Protein AF-A0A1V5HKK5-F1 (afdb_monomer_lite)

pLDDT: mean 85.48, std 10.38, range [39.62, 94.56]

Sequence (91 aa):
MVVDRRPEWAEHLLKEGEERGMRLGEQRGMRLGEQRGLKLGEERGKLIGEEVAKRDNALRMLDKGFSIPVVAECVDLPEEEVRHLAESPRN

Structure (mmCIF, N/CA/C/O backbone):
data_AF-A0A1V5HKK5-F1
#
_entry.id   AF-A0A1V5HKK5-F1
#
loop_
_atom_site.group_PDB
_atom_site.id
_atom_site.type_symbol
_atom_site.label_atom_id
_atom_site.label_alt_id
_atom_site.label_comp_id
_atom_site.label_asym_id
_atom_site.label_entity_id
_atom_site.label_seq_id
_atom_site.pdbx_PDB_ins_code
_atom_site.Cartn_x
_atom_site.Cartn_y
_atom_site.Cartn_z
_atom_site.occupancy
_atom_site.B_iso_or_equiv
_atom_site.auth_seq_id
_atom_site.auth_comp_id
_atom_site.auth_asym_id
_atom_site.auth_atom_id
_atom_site.pdbx_PDB_model_num
ATOM 1 N N . MET A 1 1 ? 40.466 -10.881 -59.493 1.00 39.62 1 MET A N 1
ATOM 2 C CA . MET A 1 1 ? 39.843 -10.972 -58.156 1.00 39.62 1 MET A CA 1
ATOM 3 C C . MET A 1 1 ? 39.129 -9.658 -57.917 1.00 39.62 1 MET A C 1
ATOM 5 O O . MET A 1 1 ? 39.802 -8.643 -57.799 1.00 39.62 1 MET A O 1
ATOM 9 N N . VAL A 1 2 ? 37.796 -9.640 -57.963 1.00 49.25 2 VAL A N 1
ATOM 10 C CA . VAL A 1 2 ? 37.046 -8.455 -57.532 1.00 49.25 2 VAL A CA 1
ATOM 11 C C . VAL A 1 2 ? 37.121 -8.467 -56.015 1.00 49.25 2 VAL A C 1
ATOM 13 O O . VAL A 1 2 ? 36.601 -9.381 -55.381 1.00 49.25 2 VAL A O 1
ATOM 16 N N . VAL A 1 3 ? 37.883 -7.537 -55.446 1.00 57.28 3 VAL A N 1
ATOM 17 C CA . VAL A 1 3 ? 37.915 -7.352 -53.999 1.00 57.28 3 VAL A CA 1
ATOM 18 C C . VAL A 1 3 ? 36.577 -6.723 -53.657 1.00 57.28 3 VAL A C 1
ATOM 20 O O . VAL A 1 3 ? 36.354 -5.553 -53.958 1.00 57.28 3 VAL A O 1
ATOM 23 N N . ASP A 1 4 ? 35.673 -7.538 -53.125 1.00 59.53 4 ASP A N 1
ATOM 24 C CA . ASP A 1 4 ? 34.360 -7.133 -52.634 1.00 59.53 4 ASP A CA 1
ATOM 25 C C . ASP A 1 4 ? 34.567 -6.260 -51.386 1.00 59.53 4 ASP A C 1
ATOM 27 O O . ASP A 1 4 ? 34.477 -6.699 -50.239 1.00 59.53 4 ASP A O 1
ATOM 31 N N . ARG A 1 5 ? 35.041 -5.031 -51.612 1.00 67.75 5 ARG A N 1
ATOM 32 C CA . ARG A 1 5 ? 35.314 -4.066 -50.557 1.00 67.75 5 ARG A CA 1
ATOM 33 C C . ARG A 1 5 ? 33.977 -3.427 -50.221 1.00 67.75 5 ARG A C 1
ATOM 35 O O . ARG A 1 5 ? 33.461 -2.612 -50.986 1.00 67.75 5 ARG A O 1
ATOM 42 N N . ARG A 1 6 ? 33.418 -3.837 -49.083 1.00 68.25 6 ARG A N 1
ATOM 43 C CA . ARG A 1 6 ? 32.195 -3.256 -48.535 1.00 68.25 6 ARG A CA 1
ATOM 44 C C . ARG A 1 6 ? 32.365 -1.730 -48.484 1.00 68.25 6 ARG A C 1
ATOM 46 O O . ARG A 1 6 ? 33.380 -1.264 -47.967 1.00 68.25 6 ARG A O 1
ATOM 53 N N . PRO A 1 7 ? 31.442 -0.945 -49.061 1.00 81.06 7 PRO A N 1
ATOM 54 C CA . PRO A 1 7 ? 31.589 0.500 -49.057 1.00 81.06 7 PRO A CA 1
ATOM 55 C C . PRO A 1 7 ? 31.512 1.047 -47.631 1.00 81.06 7 PRO A C 1
ATOM 57 O O . PRO A 1 7 ? 30.638 0.645 -46.866 1.00 81.06 7 PRO A O 1
ATOM 60 N N . GLU A 1 8 ? 32.360 2.017 -47.296 1.00 78.62 8 GLU A N 1
ATOM 61 C CA . GLU A 1 8 ? 32.408 2.636 -45.960 1.00 78.62 8 GLU A CA 1
ATOM 62 C C . GLU A 1 8 ? 31.055 3.246 -45.541 1.00 78.62 8 GLU A C 1
ATOM 64 O O . GLU A 1 8 ? 30.690 3.234 -44.366 1.00 78.62 8 GLU A O 1
ATOM 69 N N . TRP A 1 9 ? 30.247 3.703 -46.508 1.00 82.00 9 TRP A N 1
ATOM 70 C CA . TRP A 1 9 ? 28.891 4.195 -46.246 1.00 82.00 9 TRP A CA 1
ATOM 71 C C . TRP A 1 9 ? 27.954 3.102 -45.716 1.00 82.00 9 TRP A C 1
ATOM 73 O O . TRP A 1 9 ? 27.065 3.400 -44.922 1.00 82.00 9 TRP A O 1
ATOM 83 N N . ALA A 1 10 ? 28.146 1.842 -46.118 1.00 84.06 10 ALA A N 1
ATOM 84 C CA . ALA A 1 10 ? 27.319 0.725 -45.668 1.00 84.06 10 ALA A CA 1
ATOM 85 C C . ALA A 1 10 ? 27.627 0.367 -44.209 1.00 84.06 10 ALA A C 1
ATOM 87 O O . ALA A 1 10 ? 26.715 0.073 -43.439 1.00 84.06 10 ALA A O 1
ATOM 88 N N . GLU A 1 11 ? 28.898 0.445 -43.815 1.00 81.94 11 GLU A N 1
ATOM 89 C CA . GLU A 1 11 ? 29.320 0.277 -42.420 1.00 81.94 11 GLU A CA 1
ATOM 90 C C . GLU A 1 11 ? 28.822 1.430 -41.546 1.00 81.94 11 GLU A C 1
ATOM 92 O O . GLU A 1 11 ? 28.328 1.199 -40.442 1.00 81.94 11 GLU A O 1
ATOM 97 N N . HIS A 1 12 ? 28.866 2.660 -42.065 1.00 86.62 12 HIS A N 1
ATOM 98 C CA . HIS A 1 12 ? 28.319 3.828 -41.382 1.00 86.62 12 HIS A CA 1
ATOM 99 C C . HIS A 1 12 ? 26.805 3.704 -41.141 1.00 86.62 12 HIS A C 1
ATOM 101 O O . HIS A 1 12 ? 26.347 3.901 -40.019 1.00 86.62 12 HIS A O 1
ATOM 107 N N . LEU A 1 13 ? 26.035 3.304 -42.158 1.00 87.75 13 LEU A N 1
ATOM 108 C CA . LEU A 1 13 ? 24.587 3.084 -42.053 1.00 87.75 13 LEU A CA 1
ATOM 109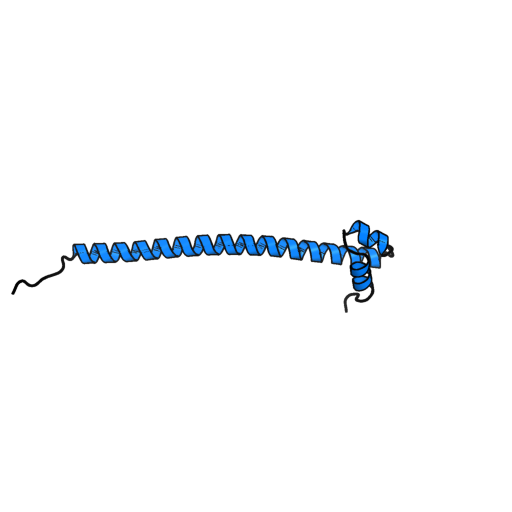 C C . LEU A 1 13 ? 24.219 1.953 -41.086 1.00 87.75 13 LEU A C 1
ATOM 111 O O . LEU A 1 13 ? 23.253 2.087 -40.335 1.00 87.75 13 LEU A O 1
ATOM 115 N N . LEU A 1 14 ? 24.981 0.855 -41.082 1.00 88.06 14 LEU A N 1
ATOM 116 C CA . LEU A 1 14 ? 24.791 -0.233 -40.118 1.00 88.06 14 LEU A CA 1
ATOM 117 C C . LEU A 1 14 ? 25.034 0.255 -38.689 1.00 88.06 14 LEU A C 1
ATOM 119 O O . LEU A 1 14 ? 24.191 0.040 -37.821 1.00 88.06 14 LEU A O 1
ATOM 123 N N . LYS A 1 15 ? 26.133 0.981 -38.469 1.00 88.12 15 LYS A N 1
ATOM 124 C CA . LYS A 1 15 ? 26.476 1.533 -37.158 1.00 88.12 15 LYS A CA 1
ATOM 125 C C . LYS A 1 15 ? 25.442 2.553 -36.672 1.00 88.12 15 LYS A C 1
ATOM 127 O O . LYS A 1 15 ? 25.015 2.490 -35.523 1.00 88.12 15 LYS A O 1
ATOM 132 N N . GLU A 1 16 ? 24.979 3.450 -37.544 1.00 89.56 16 GLU A N 1
ATOM 133 C CA . GLU A 1 16 ? 23.885 4.372 -37.217 1.00 89.56 16 GLU A CA 1
ATOM 134 C C . GLU A 1 16 ? 22.581 3.629 -36.897 1.00 89.56 16 GLU A C 1
ATOM 136 O O . GLU A 1 16 ? 21.854 4.019 -35.981 1.00 89.56 16 GLU A O 1
ATOM 141 N N . GLY A 1 17 ? 22.267 2.571 -37.649 1.00 90.12 17 GLY A N 1
ATOM 142 C CA . GLY A 1 17 ? 21.088 1.737 -37.428 1.00 90.12 17 GLY A CA 1
ATOM 143 C C . GLY A 1 17 ? 21.118 1.034 -36.072 1.00 90.12 17 GLY A C 1
ATOM 144 O O . GLY A 1 17 ? 20.126 1.079 -35.341 1.00 90.12 17 GLY A O 1
ATOM 145 N N . GLU A 1 18 ? 22.259 0.449 -35.705 1.00 90.88 18 GLU A N 1
ATOM 146 C CA . GLU A 1 18 ? 22.477 -0.188 -34.402 1.00 90.88 18 GLU A CA 1
ATOM 147 C C . GLU A 1 18 ? 22.405 0.823 -33.254 1.00 90.88 18 GLU A C 1
ATOM 149 O O . GLU A 1 18 ? 21.679 0.598 -32.284 1.00 90.88 18 GLU A O 1
ATOM 154 N N . GLU A 1 19 ? 23.076 1.973 -33.375 1.00 90.38 19 GLU A N 1
ATOM 155 C CA . GLU A 1 19 ? 23.021 3.027 -32.356 1.00 90.38 19 GLU A CA 1
ATOM 156 C C . GLU A 1 19 ? 21.602 3.573 -32.164 1.00 90.38 19 GLU A C 1
ATOM 158 O O . GLU A 1 19 ? 21.157 3.778 -31.029 1.00 90.38 19 GLU A O 1
ATOM 163 N N . ARG A 1 20 ? 20.865 3.804 -33.259 1.00 89.50 20 ARG A N 1
ATOM 164 C CA . ARG A 1 20 ? 19.464 4.242 -33.189 1.00 89.50 20 ARG A CA 1
ATOM 165 C C . ARG A 1 20 ? 18.588 3.160 -32.572 1.00 89.50 20 ARG A C 1
ATOM 167 O O . ARG A 1 20 ? 17.761 3.484 -31.722 1.00 89.50 20 ARG A O 1
ATOM 174 N N . GLY A 1 21 ? 18.782 1.902 -32.963 1.00 88.44 21 GLY A N 1
ATOM 175 C CA . GLY A 1 21 ? 18.067 0.750 -32.418 1.00 88.44 21 GLY A CA 1
ATOM 176 C C . GLY A 1 21 ? 18.258 0.612 -30.909 1.00 88.44 21 GLY A C 1
ATOM 177 O O . GLY A 1 21 ? 17.268 0.513 -30.182 1.00 88.44 21 GLY A O 1
ATOM 178 N N . MET A 1 22 ? 19.502 0.703 -30.431 1.00 89.81 22 MET A N 1
ATOM 179 C CA . MET A 1 22 ? 19.821 0.672 -29.001 1.00 89.81 22 MET A CA 1
ATOM 180 C C . MET A 1 22 ? 19.191 1.847 -28.253 1.00 89.81 22 MET A C 1
ATOM 182 O O . MET A 1 22 ? 18.449 1.616 -27.299 1.00 89.81 22 MET A O 1
ATOM 186 N N . ARG A 1 23 ? 19.366 3.092 -28.725 1.00 90.38 23 ARG A N 1
ATOM 187 C CA . ARG A 1 23 ? 18.764 4.273 -28.068 1.00 90.38 23 ARG A CA 1
ATOM 188 C C . ARG A 1 23 ? 17.240 4.191 -27.989 1.00 90.38 23 ARG A C 1
ATOM 190 O O . ARG A 1 23 ? 16.654 4.538 -26.964 1.00 90.38 23 ARG A O 1
ATOM 197 N N . LEU A 1 24 ? 16.583 3.747 -29.062 1.00 88.19 24 LEU A N 1
ATOM 198 C CA . LEU A 1 24 ? 15.130 3.552 -29.084 1.00 88.19 24 LEU A CA 1
ATOM 199 C C . LEU A 1 24 ? 14.697 2.436 -28.129 1.00 88.19 24 LEU A C 1
ATOM 201 O O . LEU A 1 24 ? 13.685 2.590 -27.443 1.00 88.19 24 LEU A O 1
ATOM 205 N N . GLY A 1 25 ? 15.446 1.333 -28.085 1.00 88.06 25 GLY A N 1
ATOM 206 C CA . GLY A 1 25 ? 15.213 0.218 -27.172 1.00 88.06 25 GLY A CA 1
ATOM 207 C C . GLY A 1 25 ? 15.316 0.641 -25.708 1.00 88.06 25 GLY A C 1
ATOM 208 O O . GLY A 1 25 ? 14.381 0.409 -24.944 1.00 88.06 25 GLY A O 1
ATOM 209 N N . GLU A 1 26 ? 16.390 1.336 -25.339 1.00 90.12 26 GLU A N 1
ATOM 210 C CA . GLU A 1 26 ? 16.618 1.838 -23.980 1.00 90.12 26 GLU A CA 1
ATOM 211 C C . GLU A 1 26 ? 15.562 2.858 -23.552 1.00 90.12 26 GLU A C 1
ATOM 213 O O . GLU A 1 26 ? 14.966 2.710 -22.484 1.00 90.12 26 GLU A O 1
ATOM 218 N N . GLN A 1 27 ? 15.260 3.859 -24.390 1.00 88.44 27 GLN A N 1
ATOM 219 C CA . GLN A 1 27 ? 14.229 4.853 -24.066 1.00 88.44 27 GLN A CA 1
ATOM 220 C C . GLN A 1 27 ? 12.854 4.214 -23.875 1.00 88.44 27 GLN A C 1
ATOM 222 O O . GLN A 1 27 ? 12.120 4.580 -22.953 1.00 88.44 27 GLN A O 1
ATOM 227 N N . ARG A 1 28 ? 12.484 3.262 -24.742 1.00 84.56 28 ARG A N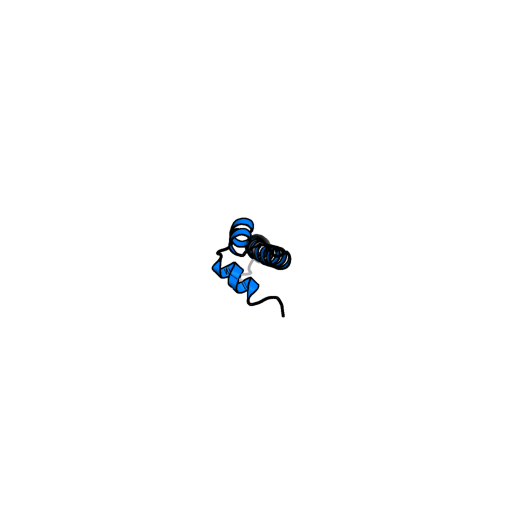 1
ATOM 228 C CA . ARG A 1 28 ? 11.215 2.537 -24.606 1.00 84.56 28 ARG A CA 1
ATOM 229 C C . ARG A 1 28 ? 11.218 1.675 -23.350 1.00 84.56 28 ARG A C 1
ATOM 231 O O . ARG A 1 28 ? 10.237 1.715 -22.613 1.00 84.56 28 ARG A O 1
ATOM 238 N N . GLY A 1 29 ? 12.303 0.946 -23.099 1.00 84.50 29 GLY A N 1
ATOM 239 C CA . GLY A 1 29 ? 12.473 0.090 -21.929 1.00 84.50 29 GLY A CA 1
ATOM 240 C C . GLY A 1 29 ? 12.344 0.862 -20.619 1.00 84.50 29 GLY A C 1
ATOM 241 O O . GLY A 1 29 ? 11.527 0.486 -19.780 1.00 84.50 29 GLY A O 1
ATOM 242 N N . MET A 1 30 ? 13.063 1.981 -20.478 1.00 86.06 30 MET A N 1
ATOM 243 C CA . MET A 1 30 ? 12.966 2.852 -19.301 1.00 86.06 30 MET A CA 1
ATOM 244 C C . MET A 1 30 ? 11.552 3.395 -19.113 1.00 86.06 30 MET A C 1
ATOM 246 O O . MET A 1 30 ? 10.979 3.225 -18.041 1.00 86.06 30 MET A O 1
ATOM 250 N N . ARG A 1 31 ? 10.947 3.967 -20.162 1.00 86.00 31 ARG A N 1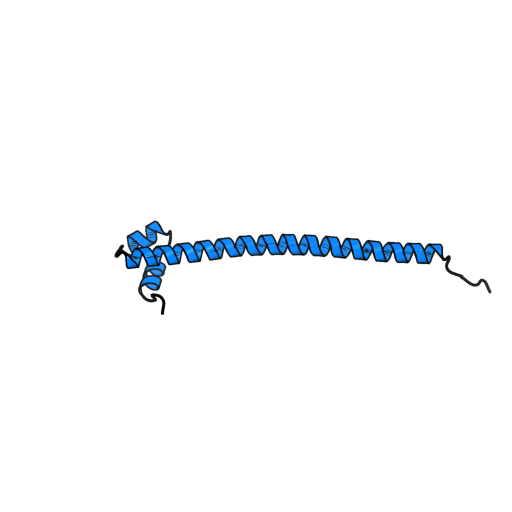
ATOM 251 C CA . ARG A 1 31 ? 9.603 4.558 -20.062 1.00 86.00 31 ARG A CA 1
ATOM 252 C C . ARG A 1 31 ? 8.544 3.527 -19.662 1.00 86.00 31 ARG A C 1
ATOM 254 O O . ARG A 1 31 ? 7.695 3.808 -18.822 1.00 86.00 31 ARG A O 1
ATOM 261 N N . LEU A 1 32 ? 8.591 2.331 -20.253 1.00 80.94 32 LEU A N 1
ATOM 262 C CA . LEU A 1 32 ? 7.682 1.232 -19.910 1.00 80.94 32 LEU A CA 1
ATOM 263 C C . LEU A 1 32 ? 7.927 0.706 -18.493 1.00 80.94 32 LEU A C 1
ATOM 265 O O . LEU A 1 32 ? 6.963 0.419 -17.783 1.00 80.94 32 LEU A O 1
ATOM 269 N N . GLY A 1 33 ? 9.191 0.567 -18.092 1.00 82.94 33 GLY A N 1
ATOM 270 C CA . GLY A 1 33 ? 9.570 0.112 -16.757 1.00 82.94 33 GLY A CA 1
ATOM 271 C C . GLY A 1 33 ? 9.108 1.077 -15.670 1.00 82.94 33 GLY A C 1
ATOM 272 O O . GLY A 1 33 ? 8.450 0.656 -14.722 1.00 82.94 33 GLY A O 1
ATOM 273 N N . GLU A 1 34 ? 9.373 2.369 -15.849 1.00 87.62 34 GLU A N 1
ATOM 274 C CA . GLU A 1 34 ? 8.986 3.429 -14.918 1.00 87.62 34 GLU A CA 1
ATOM 275 C C . GLU A 1 34 ? 7.464 3.539 -14.791 1.00 87.62 34 GLU A C 1
ATOM 277 O O . GLU A 1 34 ? 6.933 3.479 -13.685 1.00 87.62 34 GLU A O 1
ATOM 282 N N . GLN A 1 35 ? 6.736 3.595 -15.912 1.00 83.19 35 GLN A N 1
ATOM 283 C CA . GLN A 1 35 ? 5.276 3.708 -15.887 1.00 83.19 35 GLN A CA 1
ATOM 284 C C . GLN A 1 35 ? 4.613 2.509 -15.192 1.00 83.19 35 GLN A C 1
ATOM 286 O O . GLN A 1 35 ? 3.669 2.677 -14.418 1.00 83.19 35 GLN A O 1
ATOM 291 N N . ARG A 1 36 ? 5.099 1.288 -15.456 1.00 79.44 36 ARG A N 1
ATOM 292 C CA . ARG A 1 36 ? 4.586 0.074 -14.801 1.00 79.44 36 ARG A CA 1
ATOM 293 C C . ARG A 1 36 ? 4.962 0.028 -13.324 1.00 79.44 36 ARG A C 1
ATOM 295 O O . ARG A 1 36 ? 4.118 -0.332 -12.508 1.00 79.44 36 ARG A O 1
ATOM 302 N N . GLY A 1 37 ? 6.201 0.387 -12.993 1.00 82.94 37 GLY A N 1
ATOM 303 C CA . GLY A 1 37 ? 6.703 0.408 -11.623 1.00 82.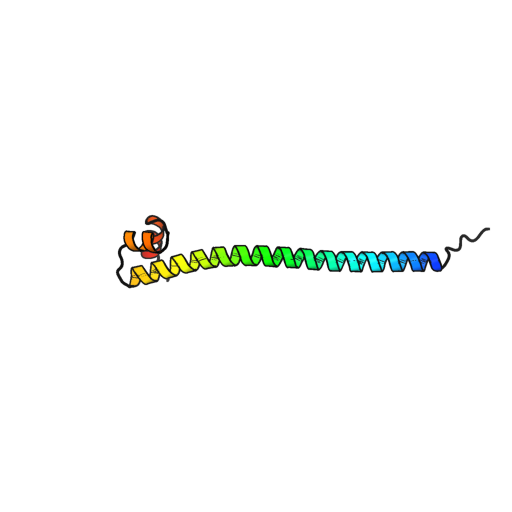94 37 GLY A CA 1
ATOM 304 C C . GLY A 1 37 ? 5.939 1.396 -10.748 1.00 82.94 37 GLY A C 1
ATOM 305 O O . GLY A 1 37 ? 5.469 1.015 -9.679 1.00 82.94 37 GLY A O 1
ATOM 306 N N . LEU A 1 38 ? 5.742 2.623 -11.237 1.00 86.31 38 LEU A N 1
ATOM 307 C CA . LEU A 1 38 ? 4.978 3.659 -10.543 1.00 86.31 38 LEU A CA 1
ATOM 308 C C . LEU A 1 38 ? 3.530 3.232 -10.323 1.00 86.31 38 LEU A C 1
ATOM 310 O O . LEU A 1 38 ? 3.074 3.225 -9.186 1.00 86.31 38 LEU A O 1
ATOM 314 N N . LYS A 1 39 ? 2.831 2.788 -11.375 1.00 84.06 39 LYS A N 1
ATOM 315 C CA . LYS A 1 39 ? 1.423 2.391 -11.249 1.00 84.06 39 LYS A CA 1
ATOM 316 C C . LYS A 1 39 ? 1.233 1.247 -10.247 1.00 84.06 39 LYS A C 1
ATOM 318 O O . LYS A 1 39 ? 0.353 1.313 -9.394 1.00 84.06 39 LYS A O 1
ATOM 323 N N . LEU A 1 40 ? 2.079 0.217 -10.324 1.00 81.56 40 LEU A N 1
ATOM 324 C CA . LEU A 1 40 ? 2.008 -0.919 -9.405 1.00 81.56 40 LEU A CA 1
ATOM 325 C C . LEU A 1 40 ? 2.368 -0.516 -7.969 1.00 81.56 40 LEU A C 1
ATOM 327 O O . LEU A 1 40 ? 1.758 -1.012 -7.022 1.00 81.56 40 LEU A O 1
ATOM 331 N N . GLY A 1 41 ? 3.358 0.363 -7.804 1.00 84.50 41 GLY A N 1
ATOM 332 C CA . GLY A 1 41 ? 3.767 0.887 -6.504 1.00 84.50 41 GLY A CA 1
ATOM 333 C C . GLY A 1 41 ? 2.681 1.738 -5.851 1.00 84.50 41 GLY A C 1
ATOM 334 O O . GLY A 1 41 ? 2.394 1.549 -4.673 1.00 84.50 41 GLY A O 1
ATOM 335 N N . GLU A 1 42 ? 2.035 2.617 -6.615 1.00 88.69 42 GLU A N 1
ATOM 336 C CA . GLU A 1 42 ? 0.945 3.466 -6.130 1.00 88.69 42 GLU A CA 1
ATOM 337 C C . GLU A 1 42 ? -0.295 2.657 -5.745 1.00 88.69 42 GLU A C 1
ATOM 339 O O . GLU A 1 42 ? -0.840 2.872 -4.664 1.00 88.69 42 GLU A O 1
ATOM 344 N N . GLU A 1 43 ? -0.736 1.711 -6.582 1.00 83.50 43 GLU A N 1
ATOM 345 C CA . GLU A 1 43 ? -1.900 0.866 -6.274 1.00 83.50 43 GLU A CA 1
ATOM 346 C C . GLU A 1 43 ? -1.656 0.020 -5.017 1.00 83.50 43 GLU A C 1
ATOM 348 O O . GLU A 1 43 ? -2.488 -0.001 -4.108 1.00 83.50 43 GLU A O 1
ATOM 353 N N . ARG A 1 44 ? -0.484 -0.625 -4.919 1.00 83.94 44 ARG A N 1
ATOM 354 C CA . ARG A 1 44 ? -0.114 -1.404 -3.726 1.00 83.94 44 ARG A CA 1
ATOM 355 C C . ARG A 1 44 ? 0.035 -0.523 -2.493 1.00 83.94 44 ARG A C 1
ATOM 357 O O . ARG A 1 44 ? -0.430 -0.901 -1.424 1.00 83.94 44 ARG A O 1
ATOM 364 N N . GLY A 1 45 ? 0.675 0.635 -2.635 1.00 87.19 45 GLY A N 1
ATOM 365 C CA . GLY A 1 45 ? 0.894 1.575 -1.541 1.00 87.19 45 GLY A CA 1
ATOM 366 C C . GLY A 1 45 ? -0.414 2.124 -0.981 1.00 87.19 45 GLY A C 1
ATOM 367 O O . GLY A 1 45 ? -0.569 2.179 0.235 1.00 87.19 45 GLY A O 1
ATOM 368 N N . LYS A 1 46 ? -1.376 2.462 -1.849 1.00 90.25 46 LYS A N 1
ATOM 369 C CA . LYS A 1 46 ? -2.715 2.898 -1.430 1.00 90.25 46 LYS A CA 1
ATOM 370 C C . LYS A 1 46 ? -3.456 1.799 -0.683 1.00 90.25 46 LYS A C 1
ATOM 372 O O . LYS A 1 46 ? -3.910 2.051 0.423 1.00 90.25 46 LYS A O 1
ATOM 377 N N . LEU A 1 47 ? -3.499 0.585 -1.231 1.00 87.06 47 LEU A N 1
ATOM 378 C CA . LEU A 1 47 ? -4.213 -0.526 -0.600 1.00 87.06 47 LEU A CA 1
ATOM 379 C C . LEU A 1 47 ? -3.615 -0.889 0.766 1.00 87.06 47 LEU A C 1
ATOM 381 O O . LEU A 1 47 ? -4.340 -1.023 1.745 1.00 87.06 47 LEU A O 1
ATOM 385 N N . ILE A 1 48 ? -2.284 -0.984 0.861 1.00 87.75 48 ILE A N 1
ATOM 386 C CA . ILE A 1 48 ? -1.609 -1.240 2.142 1.00 87.75 48 ILE A CA 1
ATOM 387 C C . ILE A 1 48 ? -1.845 -0.078 3.114 1.00 87.75 48 ILE A C 1
ATOM 389 O O . ILE A 1 48 ? -2.112 -0.311 4.290 1.00 87.75 48 ILE A O 1
ATOM 393 N N . GLY A 1 49 ? -1.758 1.166 2.641 1.00 89.44 49 GLY A N 1
ATOM 394 C CA . GLY A 1 49 ? -1.972 2.354 3.464 1.00 89.44 49 GLY A CA 1
ATOM 395 C C . GLY A 1 49 ? -3.391 2.443 4.023 1.00 89.44 49 GLY A C 1
ATOM 396 O O . GLY A 1 49 ? -3.555 2.752 5.200 1.00 89.44 49 GLY A O 1
ATOM 397 N N . GLU A 1 50 ? -4.402 2.132 3.212 1.00 90.06 50 GLU A N 1
ATOM 398 C CA . GLU A 1 50 ? -5.806 2.089 3.631 1.00 90.06 50 GLU A CA 1
ATOM 399 C C . GLU A 1 50 ? -6.037 1.012 4.695 1.00 90.06 50 GLU A C 1
ATOM 401 O O . GLU A 1 50 ? -6.614 1.304 5.742 1.00 90.06 50 GLU A O 1
ATOM 406 N N . GLU A 1 51 ? -5.521 -0.200 4.489 1.00 88.06 51 GLU A N 1
ATOM 407 C CA . GLU A 1 51 ? -5.661 -1.293 5.458 1.00 88.06 51 GLU A CA 1
ATOM 408 C C . GLU A 1 51 ? -4.937 -0.994 6.779 1.00 88.06 51 GLU A C 1
ATOM 410 O O . GLU A 1 51 ? -5.487 -1.212 7.863 1.00 88.06 51 GLU A O 1
ATOM 415 N N . VAL A 1 52 ? -3.727 -0.425 6.716 1.00 89.56 52 VAL A N 1
ATOM 416 C CA . VAL A 1 52 ? -2.997 0.024 7.912 1.00 89.56 52 VAL A CA 1
ATOM 417 C C . VAL A 1 52 ? -3.768 1.131 8.629 1.00 89.56 52 VAL A C 1
ATOM 419 O O . VAL A 1 52 ? -3.898 1.075 9.849 1.00 89.56 52 VAL A O 1
ATOM 422 N N . ALA A 1 53 ? -4.322 2.104 7.901 1.00 90.56 53 ALA A N 1
ATOM 423 C CA . ALA A 1 53 ? -5.087 3.199 8.491 1.00 90.56 53 ALA A CA 1
ATOM 424 C C . ALA A 1 53 ? -6.373 2.709 9.173 1.00 90.56 53 ALA A C 1
ATOM 426 O O . ALA A 1 53 ? -6.670 3.150 10.285 1.00 90.56 53 ALA A O 1
ATOM 427 N N . LYS A 1 54 ? -7.110 1.776 8.554 1.00 91.38 54 LYS A N 1
ATOM 428 C CA . LYS A 1 54 ? -8.299 1.153 9.160 1.00 91.38 54 LYS A CA 1
ATOM 429 C C . LYS A 1 54 ? -7.953 0.437 10.460 1.00 91.38 54 LYS A C 1
ATOM 431 O O . LYS A 1 54 ? -8.603 0.676 11.475 1.00 91.38 54 LYS A O 1
ATOM 436 N N . ARG A 1 55 ? -6.892 -0.378 10.456 1.00 89.62 55 ARG A N 1
ATOM 437 C CA . ARG A 1 55 ? -6.420 -1.099 11.649 1.00 89.62 55 ARG A CA 1
ATOM 438 C C . ARG A 1 55 ? -5.957 -0.151 12.754 1.00 89.62 55 ARG A C 1
ATOM 440 O O . ARG A 1 55 ? -6.366 -0.307 13.900 1.00 89.62 55 ARG A O 1
ATOM 447 N N . ASP A 1 56 ? -5.162 0.863 12.418 1.00 91.50 56 ASP A N 1
ATOM 448 C CA . ASP A 1 56 ? -4.705 1.874 13.378 1.00 91.50 56 ASP A CA 1
ATOM 449 C C . ASP A 1 56 ? -5.884 2.664 13.974 1.00 91.50 56 ASP A C 1
ATOM 451 O O . ASP A 1 56 ? -5.893 2.964 15.169 1.00 91.50 56 ASP A O 1
ATOM 455 N N . ASN A 1 57 ? -6.891 3.002 13.163 1.00 93.38 57 ASN A N 1
ATOM 456 C CA . ASN A 1 57 ? -8.098 3.669 13.646 1.00 93.38 57 ASN A CA 1
ATOM 457 C C . ASN A 1 57 ? -8.925 2.751 14.549 1.00 93.38 57 ASN A C 1
ATOM 459 O O . ASN A 1 57 ? -9.355 3.200 15.611 1.00 93.38 57 ASN A O 1
ATOM 463 N N . ALA A 1 58 ? -9.080 1.476 14.184 1.00 92.62 58 ALA A N 1
ATOM 464 C CA . ALA A 1 58 ? -9.780 0.495 15.002 1.00 92.62 58 ALA A CA 1
ATOM 465 C C . ALA A 1 58 ? -9.126 0.354 16.383 1.00 92.62 58 ALA A C 1
ATOM 467 O O . ALA A 1 58 ? -9.809 0.480 17.397 1.00 92.62 58 ALA A O 1
ATOM 468 N N . LEU A 1 59 ? -7.797 0.210 16.430 1.00 91.19 59 LEU A N 1
ATOM 469 C CA . LEU A 1 59 ? -7.033 0.155 17.681 1.00 91.19 59 LEU A CA 1
ATOM 470 C C . LEU A 1 59 ? -7.238 1.416 18.532 1.00 91.19 59 LEU A C 1
ATOM 472 O O . LEU A 1 59 ? -7.578 1.314 19.705 1.00 91.19 59 LEU A O 1
ATOM 476 N N . ARG A 1 60 ? -7.140 2.613 17.936 1.00 91.81 60 ARG A N 1
ATOM 477 C CA . ARG A 1 60 ? -7.375 3.878 18.660 1.00 91.81 60 ARG A CA 1
ATOM 478 C C . ARG A 1 60 ? -8.789 3.994 19.225 1.00 91.81 60 ARG A C 1
ATOM 480 O O . ARG A 1 60 ? -8.984 4.669 20.234 1.00 91.81 60 ARG A O 1
ATOM 487 N N . MET A 1 61 ? -9.788 3.430 18.551 1.00 93.19 61 MET A N 1
ATOM 488 C CA . MET A 1 61 ? -11.162 3.424 19.050 1.00 93.19 61 MET A CA 1
ATOM 489 C C . MET A 1 61 ? -11.330 2.402 20.179 1.00 93.19 61 MET A C 1
ATOM 491 O O . MET A 1 61 ? -11.929 2.720 21.204 1.00 93.19 61 MET A O 1
ATOM 495 N N . LEU A 1 62 ? -10.742 1.216 20.051 1.00 91.50 62 LEU A N 1
ATOM 496 C CA . LEU A 1 62 ? -10.735 0.221 21.125 1.00 91.50 62 LEU A CA 1
ATOM 497 C C . LEU A 1 62 ? -10.042 0.762 22.388 1.00 91.50 62 LEU A C 1
ATOM 499 O O . LEU A 1 62 ? -10.611 0.667 23.474 1.00 91.50 62 LEU A O 1
ATOM 503 N N . ASP A 1 63 ? -8.903 1.447 22.244 1.00 90.62 63 ASP A N 1
ATOM 504 C CA . ASP A 1 63 ? -8.185 2.103 23.352 1.00 90.62 63 ASP A CA 1
ATOM 505 C C . ASP A 1 63 ? -9.032 3.172 24.063 1.00 90.62 63 ASP A C 1
ATOM 507 O O . ASP A 1 63 ? -8.886 3.418 25.260 1.00 90.62 63 ASP A O 1
ATOM 511 N N . LYS A 1 64 ? -9.946 3.817 23.330 1.00 92.62 64 LYS A N 1
ATOM 512 C CA . LYS A 1 64 ? -10.893 4.804 23.872 1.00 92.62 64 LYS A CA 1
ATOM 513 C C . LYS A 1 64 ? -12.125 4.168 24.526 1.00 92.62 64 LYS A C 1
ATOM 515 O O . LYS A 1 64 ? -12.976 4.901 25.027 1.00 92.62 64 LYS A O 1
ATOM 520 N N . GLY A 1 65 ? -12.231 2.839 24.526 1.00 91.06 65 GLY A N 1
ATOM 521 C CA . GLY A 1 65 ? -13.334 2.097 25.136 1.00 91.06 65 GLY A CA 1
ATOM 522 C C . GLY A 1 65 ? -14.576 1.959 24.254 1.00 91.06 65 GLY A C 1
ATOM 523 O O . GLY A 1 65 ? -15.653 1.665 24.774 1.00 91.06 65 GLY A O 1
ATOM 524 N N . PHE A 1 66 ? -14.463 2.176 22.938 1.00 93.75 66 PHE A N 1
ATOM 525 C CA . PHE A 1 66 ? -15.560 1.869 22.015 1.00 93.75 66 PHE A CA 1
ATOM 526 C C . PHE A 1 66 ? -15.776 0.351 21.915 1.00 93.75 66 PHE A C 1
ATOM 528 O O . PHE A 1 66 ? -14.836 -0.437 22.013 1.00 93.75 66 PHE A O 1
ATOM 535 N N . SER A 1 67 ? -17.026 -0.070 21.712 1.00 94.06 67 SER A N 1
ATOM 536 C CA . SER A 1 67 ? -17.366 -1.487 21.574 1.00 94.06 67 SER A CA 1
ATOM 537 C C . SER A 1 67 ? -16.975 -2.032 20.197 1.00 94.06 67 SER A C 1
ATOM 539 O O . SER A 1 67 ? -17.039 -1.320 19.197 1.00 94.06 67 SER A O 1
ATOM 541 N N . ILE A 1 68 ? -16.622 -3.320 20.138 1.00 92.19 68 ILE A N 1
ATOM 542 C CA . ILE A 1 68 ? -16.218 -4.016 18.901 1.00 92.19 68 ILE A CA 1
ATOM 543 C C . ILE A 1 68 ? -17.208 -3.795 17.736 1.00 92.19 68 ILE A C 1
ATOM 545 O O . ILE A 1 68 ? -16.731 -3.456 16.654 1.00 92.19 68 ILE A O 1
ATOM 549 N N . PRO A 1 69 ? -18.545 -3.891 17.921 1.00 94.44 69 PRO A N 1
ATOM 550 C CA . PRO A 1 69 ? -19.498 -3.661 16.830 1.00 94.44 69 PRO A CA 1
ATOM 551 C C . PRO A 1 69 ? -19.452 -2.233 16.275 1.00 94.44 69 PRO A C 1
ATOM 553 O O . PRO A 1 69 ? -19.468 -2.033 15.066 1.00 94.44 69 PRO A O 1
ATOM 556 N N . VAL A 1 70 ? -19.328 -1.231 17.154 1.00 93.75 70 VAL A N 1
ATOM 557 C CA . VAL A 1 70 ? -19.264 0.185 16.752 1.00 93.75 70 VAL A CA 1
ATOM 558 C C . VAL A 1 70 ? -17.964 0.471 16.009 1.00 93.75 70 VAL A C 1
ATOM 560 O O . VAL A 1 70 ? -17.956 1.207 15.027 1.00 93.75 70 VAL A O 1
ATOM 563 N N . VAL A 1 71 ? -16.854 -0.116 16.459 1.00 94.56 71 VAL A N 1
ATOM 564 C CA . VAL A 1 71 ? -15.564 0.023 15.780 1.00 94.56 71 VAL A CA 1
ATOM 565 C C . VAL A 1 71 ? -15.611 -0.621 14.395 1.00 94.56 71 VAL A C 1
ATOM 567 O O . VAL A 1 71 ? -15.219 0.027 13.430 1.00 94.56 71 VAL A O 1
ATOM 570 N N . ALA A 1 72 ? -16.129 -1.848 14.291 1.00 94.00 72 ALA A N 1
ATOM 571 C CA . ALA A 1 72 ? -16.294 -2.574 13.031 1.00 94.00 72 ALA A CA 1
ATOM 572 C C . ALA A 1 72 ? -17.093 -1.770 11.995 1.00 94.00 72 ALA A C 1
ATOM 574 O O . ALA A 1 72 ? -16.645 -1.621 10.859 1.00 94.00 72 ALA A O 1
ATOM 575 N N . GLU A 1 73 ? -18.211 -1.177 12.420 1.00 94.12 73 GLU A N 1
ATOM 576 C CA . GLU A 1 73 ? -19.025 -0.283 11.591 1.00 94.12 73 GLU A CA 1
ATOM 577 C C . GLU A 1 73 ? -18.263 0.988 11.179 1.00 94.12 73 GLU A C 1
ATOM 579 O O . GLU A 1 73 ? -18.317 1.400 10.027 1.00 94.12 73 GLU A O 1
ATOM 584 N N . CYS A 1 74 ? -17.519 1.612 12.095 1.00 91.44 74 CYS A N 1
ATOM 585 C CA . CYS A 1 74 ? -16.856 2.892 11.828 1.00 91.44 74 CYS A CA 1
ATOM 586 C C . CYS A 1 74 ? -15.631 2.793 10.909 1.00 91.44 74 CYS A C 1
ATOM 588 O O . CYS A 1 74 ? -15.284 3.777 10.255 1.00 91.44 74 CYS A O 1
ATOM 590 N N . VAL A 1 75 ? -14.930 1.656 10.914 1.00 92.50 75 VAL A N 1
ATOM 591 C CA . VAL A 1 75 ? -13.713 1.451 10.106 1.00 92.50 75 VAL A CA 1
ATOM 592 C C . VAL A 1 75 ? -13.925 0.524 8.907 1.00 92.50 75 VAL A C 1
ATOM 594 O O . VAL A 1 75 ? -12.950 0.195 8.227 1.00 92.50 75 VAL A O 1
ATOM 597 N N . ASP A 1 76 ? -15.170 0.111 8.651 1.00 93.25 76 ASP A N 1
ATOM 598 C CA . ASP A 1 76 ? -15.544 -0.862 7.618 1.00 93.25 76 ASP A CA 1
ATOM 599 C C . ASP A 1 76 ? -14.693 -2.145 7.688 1.00 93.25 76 ASP A C 1
ATOM 601 O O . ASP A 1 76 ? -14.128 -2.605 6.689 1.00 93.25 76 ASP A O 1
ATOM 605 N N . LEU A 1 77 ? -14.569 -2.714 8.893 1.00 90.62 77 LEU A N 1
ATOM 606 C CA . LEU A 1 77 ? -13.898 -3.996 9.128 1.00 90.62 77 LEU A CA 1
ATOM 607 C C . LEU A 1 77 ? -14.875 -5.022 9.713 1.00 90.62 77 LEU A C 1
ATOM 609 O O . LEU A 1 77 ? -15.761 -4.655 10.479 1.00 90.62 77 LEU A O 1
ATOM 613 N N . PRO A 1 78 ? -14.703 -6.323 9.422 1.00 93.50 78 PRO A N 1
ATOM 614 C CA . PRO A 1 78 ? -15.467 -7.372 10.087 1.00 93.50 78 PRO A CA 1
ATOM 615 C C . PRO A 1 78 ? -15.257 -7.342 11.605 1.00 93.50 78 PRO A C 1
ATOM 617 O O . PRO A 1 78 ? -14.135 -7.160 12.078 1.00 93.50 78 PRO A O 1
ATOM 620 N N . GLU A 1 79 ? -16.308 -7.612 12.381 1.00 92.31 79 GLU A N 1
ATOM 621 C CA . GLU A 1 79 ? -16.197 -7.685 13.846 1.00 92.31 79 GLU A CA 1
ATOM 622 C C . GLU A 1 79 ? -15.166 -8.718 14.320 1.00 92.31 79 GLU A C 1
ATOM 624 O O . GLU A 1 79 ? -14.518 -8.512 15.343 1.00 92.31 79 GLU A O 1
ATOM 629 N N . GLU A 1 80 ? -14.999 -9.823 13.587 1.00 92.06 80 GLU A N 1
ATOM 630 C CA . GLU A 1 80 ? -13.968 -10.830 13.868 1.00 92.06 80 GLU A CA 1
ATOM 631 C C . GLU A 1 80 ? -12.559 -10.242 13.753 1.00 92.06 80 GLU A C 1
ATOM 633 O O . GLU A 1 80 ? -11.745 -10.431 14.652 1.00 92.06 80 GLU A O 1
ATOM 638 N N . GLU A 1 81 ? -12.297 -9.453 12.708 1.00 90.19 81 GLU A N 1
ATOM 639 C CA . GLU A 1 81 ? -11.010 -8.783 12.504 1.00 90.19 81 GLU A CA 1
ATOM 640 C C . GLU A 1 81 ? -10.742 -7.776 13.632 1.00 90.19 81 GLU A C 1
ATOM 642 O O . GLU A 1 81 ? -9.656 -7.744 14.208 1.00 90.19 81 GLU A O 1
ATOM 647 N N . VAL A 1 82 ? -11.755 -6.994 14.016 1.00 92.75 82 VAL A N 1
ATOM 648 C CA . VAL A 1 82 ? -1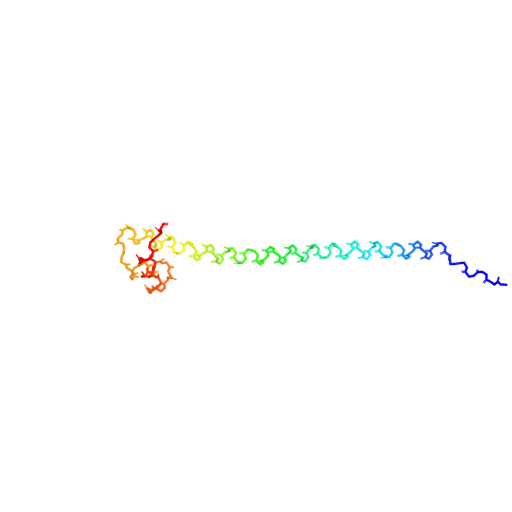1.654 -6.041 15.133 1.00 92.75 82 VAL A CA 1
ATOM 649 C C . VAL A 1 82 ? -11.420 -6.758 16.466 1.00 92.75 82 VAL A C 1
ATOM 651 O O . VAL A 1 82 ? -10.631 -6.287 17.286 1.00 92.75 82 VAL A O 1
ATOM 654 N N . ARG A 1 83 ? -12.050 -7.919 16.682 1.00 91.38 83 ARG A N 1
ATOM 655 C CA . ARG A 1 83 ? -11.820 -8.760 17.865 1.00 91.38 83 ARG A CA 1
ATOM 656 C C . ARG A 1 83 ? -10.389 -9.295 17.899 1.00 91.38 83 ARG A C 1
ATOM 658 O O . ARG A 1 83 ? -9.738 -9.192 18.933 1.00 91.38 83 ARG A O 1
ATOM 665 N N . HIS A 1 84 ? -9.869 -9.772 16.770 1.00 90.25 84 HIS A N 1
ATOM 666 C CA . HIS A 1 84 ? -8.474 -10.202 16.666 1.00 90.25 84 HIS A CA 1
ATOM 667 C C . HIS A 1 84 ? -7.486 -9.061 16.945 1.00 90.25 84 HIS A C 1
ATOM 669 O O . HIS A 1 84 ? -6.495 -9.271 17.645 1.00 90.25 84 HIS A O 1
ATOM 675 N N . LEU A 1 85 ? -7.767 -7.844 16.466 1.00 88.00 85 LEU A N 1
ATOM 676 C CA . LEU A 1 85 ? -6.961 -6.656 16.779 1.00 88.00 85 LEU A CA 1
ATOM 677 C C . LEU A 1 85 ? -6.988 -6.311 18.276 1.00 88.00 85 LEU A C 1
ATOM 679 O O . LEU A 1 85 ? -5.963 -5.909 18.823 1.00 88.00 85 LEU A O 1
ATOM 683 N N . ALA A 1 86 ? -8.133 -6.490 18.939 1.00 86.00 86 ALA A N 1
ATOM 684 C CA . ALA A 1 86 ? -8.271 -6.275 20.380 1.00 86.00 86 ALA A CA 1
ATOM 685 C C . ALA A 1 86 ? -7.521 -7.328 21.220 1.00 86.00 86 ALA A C 1
ATOM 687 O O . ALA A 1 86 ? -7.050 -7.017 22.311 1.00 86.00 86 ALA A O 1
ATOM 688 N N . GLU A 1 87 ? -7.416 -8.565 20.724 1.00 85.69 87 GLU A N 1
ATOM 689 C CA . GLU A 1 87 ? -6.729 -9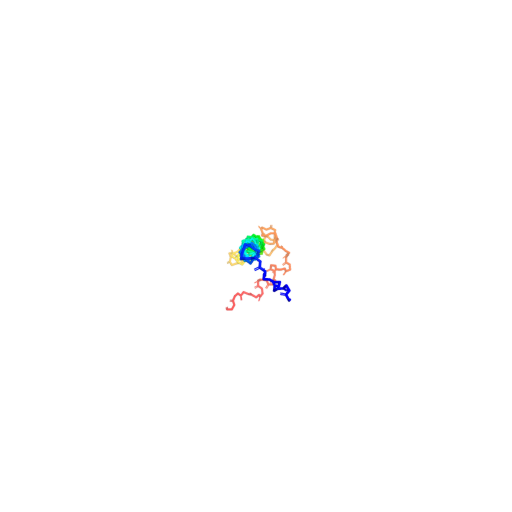.686 21.386 1.00 85.69 87 GLU A CA 1
ATOM 690 C C . GLU A 1 87 ? -5.215 -9.708 21.131 1.00 85.69 87 GLU A C 1
ATOM 692 O O . GLU A 1 87 ? -4.462 -10.243 21.943 1.00 85.69 87 GLU A O 1
ATOM 697 N N . SER A 1 88 ? -4.758 -9.110 20.028 1.00 76.56 88 SER A N 1
ATOM 698 C CA . SER A 1 88 ? -3.337 -8.914 19.705 1.00 76.56 88 SER A CA 1
ATOM 699 C C . SER A 1 88 ? -2.949 -7.428 19.690 1.00 76.56 88 SER A C 1
ATOM 701 O O . SER A 1 88 ? -2.497 -6.923 18.655 1.00 76.56 88 SER A O 1
ATOM 703 N N . PRO A 1 89 ? -3.103 -6.696 20.812 1.00 63.28 89 PRO A N 1
ATOM 704 C CA . PRO A 1 89 ? -2.592 -5.340 20.902 1.00 63.28 89 PRO A CA 1
ATOM 705 C C . PRO A 1 89 ? -1.064 -5.375 20.781 1.00 63.28 89 PRO A C 1
ATOM 707 O O . PRO A 1 89 ? -0.411 -6.311 21.241 1.00 63.28 89 PRO A O 1
ATOM 710 N N . ARG A 1 90 ? -0.516 -4.361 20.100 1.00 59.59 90 ARG A N 1
ATOM 711 C CA . ARG A 1 90 ? 0.915 -4.175 19.804 1.00 59.59 90 ARG A CA 1
ATOM 712 C C . ARG A 1 90 ? 1.804 -4.656 20.967 1.00 59.59 90 ARG A C 1
ATOM 714 O O . ARG A 1 90 ? 1.720 -4.096 22.056 1.00 59.59 90 ARG A O 1
ATOM 721 N N . ASN A 1 91 ? 2.639 -5.664 20.708 1.00 53.66 91 ASN A N 1
ATOM 722 C CA . ASN A 1 91 ? 3.760 -6.038 21.577 1.00 53.66 91 ASN A CA 1
ATOM 723 C C . ASN A 1 91 ? 4.883 -4.999 21.447 1.00 53.66 91 ASN A C 1
ATOM 725 O O . ASN A 1 91 ? 5.093 -4.527 20.302 1.00 53.66 91 ASN A O 1
#

Foldseek 3Di:
DPPPPPDPVVVVVVVVVVVVVVVVVVVVVVVVCVVVVVVVCVVVVVVVVLVVVLLVQLLVCVVVVDDLVVSCVVSVHDSVVSVVSVVDPPD

Radius of gyration: 30.15 Å; chains: 1; bounding box: 59×16×83 Å

Secondary structure (DSSP, 8-state):
-------HHHHHHHHHHHHHHHHHHHHHHHHHHHHHHHHHHHHHHHHHHHHHHHHHHHHHHHHTT--HHHHHHHHT--HHHHHHHHHS---